Protein AF-A0A6W0DFS3-F1 (afdb_monomer_lite)

Organism: Salmonella infantis (NCBI:txid595)

Secondary structure (DSSP, 8-state):
-TTTT------HHHHHHHHHIIIIIIIHHHHHHHHTHHHHHHHHHHHHHHTTT-S---BTTB---S--

Sequence (68 aa):
YLLQAYKPSLSSDLIETNTMLFSDVLNKDYDDYQNNKREIDAILRRIYRSHNNTLFISEKSSCRNMLI

Foldseek 3Di:
DVPPQDDDDPDPVNVVVSCCCVVVPVVVVVVVCVVCVVVVVVVVVVVCVVPVNDPQDDDPPDTDSDPD

pLDDT: mean 94.52, std 3.35, range [84.0, 98.5]

Radius of gyration: 16.1 Å; chains: 1; bounding box: 31×18×43 Å

Structure (mmCIF, N/CA/C/O backbone):
data_AF-A0A6W0DFS3-F1
#
_entry.id   AF-A0A6W0DFS3-F1
#
loop_
_atom_site.group_PDB
_atom_site.id
_atom_site.type_symbol
_atom_site.label_atom_id
_atom_site.label_alt_id
_atom_site.label_comp_id
_atom_site.label_asym_id
_atom_site.label_entity_id
_atom_site.label_seq_id
_atom_site.pdbx_PDB_ins_code
_atom_site.Cartn_x
_atom_site.Cartn_y
_atom_site.Cartn_z
_atom_site.occupancy
_atom_site.B_iso_or_equiv
_atom_site.auth_seq_id
_atom_site.auth_comp_id
_atom_site.auth_asym_id
_atom_site.auth_atom_id
_atom_site.pdbx_PDB_model_num
ATOM 1 N N . TYR A 1 1 ? 0.951 -3.239 -7.826 1.00 91.88 1 TYR A N 1
ATOM 2 C CA . TYR A 1 1 ? 1.411 -2.986 -9.207 1.00 91.88 1 TYR A CA 1
ATOM 3 C C . TYR A 1 1 ? 0.490 -3.602 -10.257 1.00 91.88 1 TYR A C 1
ATOM 5 O O . TYR A 1 1 ? -0.252 -2.857 -10.881 1.00 91.88 1 TYR A O 1
ATOM 13 N N . LEU A 1 2 ? 0.456 -4.932 -10.417 1.00 94.19 2 LEU A N 1
ATOM 14 C CA . LEU A 1 2 ? -0.321 -5.584 -11.489 1.00 94.19 2 LEU A CA 1
ATOM 15 C C . LEU A 1 2 ? -1.805 -5.186 -11.535 1.00 94.19 2 LEU A C 1
ATOM 17 O O . LEU A 1 2 ? -2.342 -4.988 -12.614 1.00 94.19 2 LEU A O 1
ATOM 21 N N . LEU A 1 3 ? -2.442 -5.028 -10.372 1.00 94.31 3 LEU A N 1
ATOM 22 C CA . LEU A 1 3 ? -3.879 -4.752 -10.274 1.00 94.31 3 LEU A CA 1
ATOM 23 C C . LEU A 1 3 ? -4.289 -3.339 -10.723 1.00 94.31 3 LEU A C 1
ATOM 25 O O . LEU A 1 3 ? -5.413 -3.161 -11.165 1.00 94.31 3 LEU A O 1
ATOM 29 N N . GLN A 1 4 ? -3.412 -2.341 -10.577 1.00 90.75 4 GLN A N 1
ATOM 30 C CA . GLN A 1 4 ? -3.803 -0.921 -10.659 1.00 90.75 4 GLN A CA 1
ATOM 31 C C . GLN A 1 4 ? -2.920 -0.081 -11.595 1.00 90.75 4 GLN A C 1
ATOM 33 O O . GLN A 1 4 ? -3.262 1.053 -11.914 1.00 90.75 4 GLN A O 1
ATOM 38 N N . ALA A 1 5 ? -1.765 -0.602 -12.014 1.00 89.31 5 ALA A N 1
ATOM 39 C CA . ALA A 1 5 ? -0.712 0.207 -12.626 1.00 89.31 5 ALA A CA 1
ATOM 40 C C . ALA A 1 5 ? -0.110 -0.387 -13.906 1.00 89.31 5 ALA A C 1
ATOM 42 O O . ALA A 1 5 ? 0.342 0.367 -14.765 1.00 89.31 5 ALA A O 1
ATOM 43 N N . TYR A 1 6 ? -0.085 -1.716 -14.041 1.00 92.62 6 TYR A N 1
ATOM 44 C CA . TYR A 1 6 ? 0.596 -2.367 -15.158 1.00 92.62 6 TYR A CA 1
ATOM 45 C C . TYR A 1 6 ? -0.050 -2.025 -16.504 1.00 92.62 6 TYR A C 1
ATOM 47 O O . TYR A 1 6 ? -1.248 -2.230 -16.704 1.00 92.62 6 TYR A O 1
ATOM 55 N N . LYS A 1 7 ? 0.771 -1.569 -17.454 1.00 92.06 7 LYS A N 1
ATOM 56 C CA . LYS A 1 7 ? 0.376 -1.407 -18.856 1.00 92.06 7 LYS A CA 1
ATOM 57 C C . LYS A 1 7 ? 1.124 -2.416 -19.728 1.00 92.06 7 LYS A C 1
ATOM 59 O O . LYS A 1 7 ? 2.355 -2.347 -19.780 1.00 92.06 7 LYS A O 1
ATOM 64 N N . PRO A 1 8 ? 0.427 -3.325 -20.434 1.00 91.38 8 PRO A N 1
ATOM 65 C CA . PRO A 1 8 ? 1.075 -4.272 -21.330 1.00 91.38 8 PRO A CA 1
ATOM 66 C C . PRO A 1 8 ? 1.559 -3.543 -22.587 1.00 91.38 8 PRO A C 1
ATOM 68 O O . PRO A 1 8 ? 0.767 -3.182 -23.455 1.00 91.38 8 PRO A O 1
ATOM 71 N N . SER A 1 9 ? 2.862 -3.292 -22.677 1.00 91.62 9 SER A N 1
ATOM 72 C CA . SER A 1 9 ? 3.486 -2.702 -23.861 1.00 91.62 9 SER A CA 1
ATOM 73 C C . SER A 1 9 ? 4.967 -3.053 -23.939 1.00 91.62 9 SER A C 1
ATOM 75 O O . SER A 1 9 ? 5.631 -3.192 -22.915 1.00 91.62 9 SER A O 1
ATOM 77 N N . LEU A 1 10 ? 5.466 -3.164 -25.171 1.00 90.56 10 LEU A N 1
ATOM 78 C CA . LEU A 1 10 ? 6.888 -3.318 -25.489 1.00 90.56 10 LEU A CA 1
ATOM 79 C C . LEU A 1 10 ? 7.565 -1.977 -25.817 1.00 90.56 10 LEU A C 1
ATOM 81 O O . LEU A 1 10 ? 8.744 -1.957 -26.156 1.00 90.56 10 LEU A O 1
ATOM 85 N N . SER A 1 11 ? 6.830 -0.861 -25.747 1.00 94.56 11 SER A N 1
ATOM 86 C CA . SER A 1 11 ? 7.421 0.470 -25.903 1.00 94.56 11 SER A CA 1
ATOM 87 C C . SER A 1 11 ? 8.408 0.740 -24.768 1.00 94.56 11 SER A C 1
ATOM 89 O O . SER A 1 11 ? 8.046 0.577 -23.601 1.00 94.56 11 SER A O 1
ATOM 91 N N . SER A 1 12 ? 9.620 1.186 -25.109 1.00 91.88 12 SER A N 1
ATOM 92 C CA . SER A 1 12 ? 10.681 1.492 -24.140 1.00 91.88 12 SER A CA 1
ATOM 93 C C . SER A 1 12 ? 10.200 2.462 -23.058 1.00 91.88 12 SER A C 1
ATOM 95 O O . SER A 1 12 ? 10.360 2.174 -21.877 1.00 91.88 12 SER A O 1
ATOM 97 N N . ASP A 1 13 ? 9.503 3.535 -23.447 1.00 91.75 13 ASP A N 1
ATOM 98 C CA . ASP A 1 13 ? 8.979 4.546 -22.517 1.00 91.75 13 ASP A CA 1
ATOM 99 C C . ASP A 1 13 ? 7.994 3.944 -21.504 1.00 91.75 13 ASP A C 1
ATOM 101 O O . ASP A 1 13 ? 7.955 4.318 -20.330 1.00 91.75 13 ASP A O 1
ATOM 105 N N . LEU A 1 14 ? 7.178 2.981 -21.947 1.00 91.12 14 LEU A N 1
ATOM 106 C CA . LEU A 1 14 ? 6.209 2.314 -21.081 1.00 91.12 14 LEU A CA 1
ATOM 107 C C . LEU A 1 14 ? 6.869 1.264 -20.194 1.00 91.12 14 LEU A C 1
ATOM 109 O O . LEU A 1 14 ? 6.431 1.108 -19.060 1.00 91.12 14 LEU A O 1
ATOM 113 N N . ILE A 1 15 ? 7.914 0.579 -20.663 1.00 93.88 15 ILE A N 1
ATOM 114 C CA . ILE A 1 15 ? 8.729 -0.319 -19.833 1.00 93.88 15 ILE A CA 1
ATOM 115 C C . ILE A 1 15 ? 9.423 0.481 -18.728 1.00 93.88 15 ILE A C 1
ATOM 117 O O . ILE A 1 15 ? 9.386 0.071 -17.567 1.00 93.88 15 ILE A O 1
ATOM 121 N N . GLU A 1 16 ? 10.003 1.632 -19.064 1.00 93.62 16 GLU A N 1
ATOM 122 C CA . GLU A 1 16 ? 10.641 2.530 -18.102 1.00 93.62 16 GLU A CA 1
ATOM 123 C C . GLU A 1 16 ? 9.626 3.047 -17.078 1.00 93.62 16 GLU A C 1
ATOM 125 O O . GLU A 1 16 ? 9.819 2.863 -15.878 1.00 93.62 16 GLU A O 1
ATOM 130 N N . THR A 1 17 ? 8.483 3.567 -17.536 1.00 93.50 17 THR A N 1
ATOM 131 C CA . THR A 1 17 ? 7.402 4.046 -16.654 1.00 93.50 17 THR A CA 1
ATOM 132 C C . THR A 1 17 ? 6.902 2.945 -15.712 1.00 93.50 17 THR A C 1
ATOM 134 O O . THR A 1 17 ? 6.729 3.162 -14.513 1.00 93.50 17 THR A O 1
ATOM 137 N N . ASN A 1 18 ? 6.676 1.745 -16.250 1.00 92.94 18 ASN A N 1
ATOM 138 C CA . ASN A 1 18 ? 6.275 0.559 -15.497 1.00 92.94 18 ASN A CA 1
ATOM 139 C C . ASN A 1 18 ? 7.308 0.198 -14.415 1.00 92.94 18 ASN A C 1
ATOM 141 O O . ASN A 1 18 ? 6.940 -0.116 -13.282 1.00 92.94 18 ASN A O 1
ATOM 145 N N . THR A 1 19 ? 8.595 0.266 -14.762 1.00 93.44 19 THR A N 1
ATOM 146 C CA . THR A 1 19 ? 9.712 -0.043 -13.860 1.00 93.44 19 THR A CA 1
ATOM 147 C C . THR A 1 19 ? 9.835 0.995 -12.750 1.00 93.44 19 THR A C 1
ATOM 149 O O . THR A 1 19 ? 9.897 0.610 -11.585 1.00 93.44 19 THR A O 1
ATOM 152 N N . MET A 1 20 ? 9.787 2.291 -13.078 1.00 93.94 20 MET A N 1
ATOM 153 C CA . MET A 1 20 ? 9.829 3.381 -12.093 1.00 93.94 20 MET A CA 1
ATOM 154 C C . MET A 1 20 ? 8.669 3.280 -11.100 1.00 93.94 20 MET A C 1
ATOM 156 O O . MET A 1 20 ? 8.862 3.356 -9.891 1.00 93.94 20 MET A O 1
ATOM 160 N N . LEU A 1 21 ? 7.450 3.034 -11.587 1.00 94.25 21 LEU A N 1
ATOM 161 C CA . LEU A 1 21 ? 6.281 2.900 -10.719 1.00 94.25 21 LEU A CA 1
ATOM 162 C C . LEU A 1 21 ? 6.376 1.681 -9.790 1.00 94.25 21 LEU A C 1
ATOM 164 O O . LEU A 1 21 ? 5.909 1.726 -8.652 1.00 94.25 21 LEU A O 1
ATOM 168 N N . PHE A 1 22 ? 6.965 0.581 -10.256 1.00 94.25 22 PHE A N 1
ATOM 169 C CA . PHE A 1 22 ? 7.162 -0.602 -9.427 1.00 94.25 22 PHE A CA 1
ATOM 170 C C . PHE A 1 22 ? 8.269 -0.402 -8.383 1.00 94.25 22 PHE A C 1
ATOM 172 O O . PHE A 1 22 ? 8.029 -0.601 -7.193 1.00 94.25 22 PHE A O 1
ATOM 179 N N . SER A 1 23 ? 9.461 -0.000 -8.818 1.00 92.06 23 SER A N 1
ATOM 180 C CA . SER A 1 23 ? 10.654 0.046 -7.972 1.00 92.06 23 SER A CA 1
ATOM 181 C C . SER A 1 23 ? 10.734 1.315 -7.130 1.00 92.06 23 SER A C 1
ATOM 183 O O . SER A 1 23 ? 10.920 1.239 -5.919 1.00 92.06 23 SER A O 1
ATOM 185 N N . ASP A 1 24 ? 10.552 2.480 -7.745 1.00 93.75 24 ASP A N 1
ATOM 186 C CA . ASP A 1 24 ? 10.878 3.757 -7.100 1.00 93.75 24 ASP A CA 1
ATOM 187 C C . ASP A 1 24 ? 9.710 4.312 -6.280 1.00 93.75 24 ASP A C 1
ATOM 189 O O . ASP A 1 24 ? 9.906 5.173 -5.421 1.00 93.75 24 ASP A O 1
ATOM 193 N N . VAL A 1 25 ? 8.498 3.808 -6.537 1.00 94.56 25 VAL A N 1
ATOM 194 C CA . VAL A 1 25 ? 7.276 4.203 -5.829 1.00 94.56 25 VAL A CA 1
ATOM 195 C C . VAL A 1 25 ? 6.787 3.071 -4.929 1.00 94.56 25 VAL A C 1
ATOM 197 O O . VAL A 1 25 ? 6.856 3.187 -3.711 1.00 94.56 25 VAL A O 1
ATOM 200 N N . LEU A 1 26 ? 6.322 1.952 -5.498 1.00 96.38 26 LEU A N 1
ATOM 201 C CA . LEU A 1 26 ? 5.648 0.918 -4.701 1.00 96.38 26 LEU A CA 1
ATOM 202 C C . LEU A 1 26 ? 6.590 0.166 -3.753 1.00 96.38 26 LEU A C 1
ATOM 204 O O . LEU A 1 26 ? 6.221 -0.056 -2.600 1.00 96.38 26 LEU A O 1
ATOM 208 N N . ASN A 1 27 ? 7.781 -0.231 -4.212 1.00 97.19 27 ASN A N 1
ATOM 209 C CA . ASN A 1 27 ? 8.743 -0.899 -3.329 1.00 97.19 27 ASN A CA 1
ATOM 210 C C . ASN A 1 27 ? 9.290 0.067 -2.281 1.00 97.19 27 ASN A C 1
ATOM 212 O O . ASN A 1 27 ? 9.413 -0.318 -1.125 1.00 97.19 27 ASN A O 1
ATOM 216 N N . LYS A 1 28 ? 9.531 1.330 -2.648 1.00 96.88 28 LYS A N 1
ATOM 217 C CA . LYS A 1 28 ? 9.959 2.350 -1.691 1.00 96.88 28 LYS A CA 1
ATOM 218 C C . LYS A 1 28 ? 8.935 2.564 -0.573 1.00 96.88 28 LYS A C 1
ATOM 220 O O . LYS A 1 28 ? 9.304 2.481 0.592 1.00 96.88 28 LYS A O 1
ATOM 225 N N . ASP A 1 29 ? 7.658 2.762 -0.906 1.00 97.06 29 ASP A N 1
ATOM 226 C CA . ASP A 1 29 ? 6.592 2.914 0.095 1.00 97.06 29 ASP A CA 1
ATOM 227 C C . ASP A 1 29 ? 6.476 1.671 0.992 1.00 97.06 29 ASP A C 1
ATOM 229 O O . ASP A 1 29 ? 6.241 1.775 2.200 1.00 97.06 29 ASP A O 1
ATOM 233 N N . TYR A 1 30 ? 6.653 0.480 0.412 1.00 97.75 30 TYR A N 1
ATOM 234 C CA . TYR A 1 30 ? 6.664 -0.769 1.165 1.00 97.75 30 TYR A CA 1
ATOM 235 C C . TYR A 1 30 ? 7.853 -0.848 2.126 1.00 97.75 30 TYR A C 1
ATOM 237 O O . TYR A 1 30 ? 7.659 -1.161 3.301 1.00 97.75 30 TYR A O 1
ATOM 245 N N . ASP A 1 31 ? 9.062 -0.548 1.660 1.00 98.25 31 ASP A N 1
ATOM 246 C CA . ASP A 1 31 ? 10.279 -0.580 2.468 1.00 98.25 31 ASP A CA 1
ATOM 247 C C . ASP A 1 31 ? 10.215 0.459 3.593 1.00 98.25 31 ASP A C 1
ATOM 249 O O . ASP A 1 31 ? 10.498 0.139 4.749 1.00 98.25 31 ASP A O 1
ATOM 253 N N . ASP A 1 32 ? 9.748 1.673 3.299 1.00 98.12 32 ASP A N 1
ATOM 254 C CA . ASP A 1 32 ? 9.520 2.725 4.290 1.00 98.12 32 ASP A CA 1
ATOM 255 C C . ASP A 1 32 ? 8.480 2.287 5.335 1.00 98.12 32 ASP A C 1
ATOM 257 O O . ASP A 1 32 ? 8.686 2.491 6.538 1.00 98.12 32 ASP A O 1
ATOM 261 N N . TYR A 1 33 ? 7.402 1.611 4.918 1.00 98.44 33 TYR A N 1
ATOM 262 C CA . TYR A 1 33 ? 6.449 1.007 5.849 1.00 98.44 33 TYR A CA 1
ATOM 263 C C . TYR A 1 33 ? 7.101 -0.073 6.719 1.00 98.44 33 TYR A C 1
ATOM 265 O O . TYR A 1 33 ? 6.894 -0.067 7.932 1.00 98.44 33 TYR A O 1
ATOM 273 N N . GLN A 1 34 ? 7.895 -0.984 6.148 1.00 98.50 34 GLN A N 1
ATOM 274 C CA . GLN A 1 34 ? 8.550 -2.053 6.912 1.00 98.50 34 GLN A CA 1
ATOM 275 C C . GLN A 1 34 ? 9.555 -1.496 7.925 1.00 98.50 34 GLN A C 1
ATOM 277 O O . GLN A 1 34 ? 9.557 -1.920 9.084 1.00 98.50 34 GLN A O 1
ATOM 282 N N . ASN A 1 35 ? 10.344 -0.498 7.528 1.00 98.50 35 ASN A N 1
ATOM 283 C CA . ASN A 1 35 ? 11.323 0.163 8.391 1.00 98.50 35 ASN A CA 1
ATOM 284 C C . ASN A 1 35 ? 10.664 0.889 9.575 1.00 98.50 35 ASN A C 1
ATOM 286 O O . ASN A 1 35 ? 11.236 0.943 10.662 1.00 98.50 35 ASN A O 1
ATOM 290 N N . ASN A 1 36 ? 9.435 1.386 9.399 1.00 98.31 36 ASN A N 1
ATOM 291 C CA . ASN A 1 36 ? 8.683 2.127 10.419 1.00 98.31 36 ASN A CA 1
ATOM 292 C C . ASN A 1 36 ? 7.473 1.347 10.964 1.00 98.31 36 ASN A C 1
ATOM 294 O O . ASN A 1 36 ? 6.588 1.911 11.620 1.00 98.31 36 ASN A O 1
ATOM 298 N N . LYS A 1 37 ? 7.427 0.029 10.724 1.00 98.44 37 LYS A N 1
ATOM 299 C CA . LYS A 1 37 ? 6.228 -0.805 10.892 1.00 98.44 37 LYS A CA 1
ATOM 300 C C . LYS A 1 37 ? 5.586 -0.671 12.263 1.00 98.44 37 LYS A C 1
ATOM 302 O O . LYS A 1 37 ? 4.370 -0.564 12.375 1.00 98.44 37 LYS A O 1
ATOM 307 N N . ARG A 1 38 ? 6.396 -0.668 13.323 1.00 98.31 38 ARG A N 1
ATOM 308 C CA . ARG A 1 38 ? 5.904 -0.605 14.706 1.00 98.31 38 ARG A CA 1
ATOM 309 C C . ARG A 1 38 ? 5.127 0.683 14.989 1.00 98.31 38 ARG A C 1
ATOM 311 O O . ARG A 1 38 ? 4.098 0.632 15.662 1.00 98.31 38 ARG A O 1
ATOM 318 N N . GLU A 1 39 ? 5.632 1.818 14.520 1.00 98.44 39 GLU A N 1
ATOM 319 C CA . GLU A 1 39 ? 5.024 3.128 14.761 1.00 98.44 39 GLU A CA 1
ATOM 320 C C . GLU A 1 39 ? 3.762 3.298 13.919 1.00 98.44 39 GLU A C 1
ATOM 322 O O . GLU A 1 39 ? 2.708 3.668 14.444 1.00 98.44 39 GLU A O 1
ATOM 327 N N . ILE A 1 40 ? 3.838 2.915 12.643 1.00 98.50 40 ILE A N 1
ATOM 328 C CA . ILE A 1 40 ? 2.698 2.961 11.730 1.00 98.50 40 ILE A CA 1
ATOM 329 C C . ILE A 1 40 ? 1.584 2.029 12.219 1.00 98.50 40 ILE A C 1
ATOM 331 O O . ILE A 1 40 ? 0.439 2.463 12.340 1.00 98.50 40 ILE A O 1
ATOM 335 N N . ASP A 1 41 ? 1.892 0.787 12.603 1.00 98.44 41 ASP A N 1
ATOM 336 C CA . ASP A 1 41 ? 0.890 -0.167 13.099 1.00 98.44 41 ASP A CA 1
ATOM 337 C C . ASP A 1 41 ? 0.228 0.315 14.402 1.00 98.44 41 ASP A C 1
ATOM 339 O O . ASP A 1 41 ? -0.961 0.067 14.626 1.00 98.44 41 ASP A O 1
ATOM 343 N N . ALA A 1 42 ? 0.952 1.041 15.263 1.00 98.50 42 ALA A N 1
ATOM 344 C CA . ALA A 1 42 ? 0.372 1.643 16.462 1.00 98.50 42 ALA A CA 1
ATOM 345 C C . ALA A 1 42 ? -0.670 2.722 16.116 1.00 98.50 42 ALA A C 1
ATOM 347 O O . ALA A 1 42 ? -1.719 2.796 16.767 1.00 98.50 42 ALA A O 1
ATOM 348 N N . ILE A 1 43 ? -0.412 3.525 15.081 1.00 98.50 43 ILE A N 1
ATOM 349 C CA . ILE A 1 43 ? -1.342 4.537 14.565 1.00 98.50 43 ILE A CA 1
ATOM 350 C C . ILE A 1 43 ? -2.530 3.862 13.869 1.00 98.50 43 ILE A C 1
ATOM 352 O O . ILE A 1 43 ? -3.680 4.133 14.224 1.00 98.50 43 ILE A O 1
ATOM 356 N N . LEU A 1 44 ? -2.277 2.922 12.952 1.00 98.25 44 LEU A N 1
ATOM 357 C CA . LEU A 1 44 ? -3.314 2.180 12.228 1.00 98.25 44 LEU A CA 1
ATOM 358 C C . LEU A 1 44 ? -4.256 1.450 13.186 1.00 98.25 44 LEU A C 1
ATOM 360 O O . LEU A 1 44 ? -5.468 1.481 12.996 1.00 98.25 44 LEU A O 1
ATOM 364 N N . ARG A 1 45 ? -3.735 0.858 14.267 1.00 98.25 45 ARG A N 1
ATOM 365 C CA . ARG A 1 45 ? -4.559 0.198 15.289 1.00 98.25 45 ARG A CA 1
ATOM 366 C C . ARG A 1 45 ? -5.503 1.169 16.001 1.00 98.25 45 ARG A C 1
ATOM 368 O O . ARG A 1 45 ? -6.620 0.777 16.335 1.00 98.25 45 ARG A O 1
ATOM 375 N N . ARG A 1 46 ? -5.077 2.410 16.260 1.00 98.25 46 ARG A N 1
ATOM 376 C CA . ARG A 1 46 ? -5.943 3.441 16.859 1.00 98.25 46 ARG A CA 1
ATOM 377 C C . ARG A 1 46 ? -7.064 3.826 15.899 1.00 98.25 46 ARG A C 1
ATOM 379 O O . ARG A 1 46 ? -8.220 3.812 16.308 1.00 98.25 46 ARG A O 1
ATOM 386 N N . ILE A 1 47 ? -6.721 4.079 14.637 1.00 97.88 47 ILE A N 1
ATOM 387 C CA . ILE A 1 47 ? -7.675 4.425 13.576 1.00 97.88 47 ILE A CA 1
ATOM 388 C C . ILE A 1 47 ? -8.688 3.293 13.368 1.00 97.88 47 ILE A C 1
ATOM 390 O O . ILE A 1 47 ? -9.890 3.525 13.395 1.00 97.88 47 ILE A O 1
ATOM 394 N N . TYR A 1 48 ? -8.215 2.056 13.236 1.00 98.06 48 TYR A N 1
ATOM 395 C CA . TYR A 1 48 ? -9.050 0.871 13.057 1.00 98.06 48 TYR A CA 1
ATOM 396 C C . TYR A 1 48 ? -10.103 0.736 14.164 1.00 98.06 48 TYR A C 1
ATOM 398 O O . TYR A 1 48 ? -11.286 0.545 13.890 1.00 98.06 48 TYR A O 1
ATOM 406 N N . ARG A 1 49 ? -9.690 0.896 15.429 1.00 97.69 49 ARG A N 1
ATOM 407 C CA . ARG A 1 49 ? -10.598 0.812 16.582 1.00 97.69 49 ARG A CA 1
ATOM 408 C C . ARG A 1 49 ? -11.614 1.951 16.628 1.00 97.69 49 ARG A C 1
ATOM 410 O O . ARG A 1 49 ? -12.724 1.725 17.095 1.00 97.69 49 ARG A O 1
ATOM 417 N N . SER A 1 50 ? -11.256 3.150 16.169 1.00 97.38 50 SER A N 1
ATOM 418 C CA . SER A 1 50 ? -12.183 4.288 16.137 1.00 97.38 50 SER A CA 1
ATOM 419 C C . SER A 1 50 ? -13.128 4.280 14.932 1.00 97.38 50 SER A C 1
ATOM 421 O O . SER A 1 50 ? -14.104 5.023 14.938 1.00 97.38 50 SER A O 1
ATOM 423 N N . HIS A 1 51 ? -12.883 3.430 13.931 1.00 95.56 51 HIS A N 1
ATOM 424 C CA . HIS A 1 51 ? -13.671 3.342 12.699 1.00 95.56 51 HIS A CA 1
ATOM 425 C C . HIS A 1 51 ? -14.289 1.952 12.531 1.00 95.56 51 HIS A C 1
ATOM 427 O O . HIS A 1 51 ? -14.083 1.290 11.520 1.00 95.56 51 HIS A O 1
ATOM 433 N N . ASN A 1 52 ? -15.037 1.484 13.535 1.00 95.50 52 ASN A N 1
ATOM 434 C CA . ASN A 1 52 ? -15.794 0.225 13.478 1.00 95.50 52 ASN A CA 1
ATOM 435 C C . ASN A 1 52 ? -14.963 -0.994 13.044 1.00 95.50 52 ASN A C 1
ATOM 437 O O . ASN A 1 52 ? -15.465 -1.872 12.344 1.00 95.50 52 ASN A O 1
ATOM 441 N N . ASN A 1 53 ? -13.697 -1.058 13.467 1.00 96.00 53 ASN A N 1
ATOM 442 C CA . ASN A 1 53 ? -12.787 -2.145 13.121 1.00 96.00 53 ASN A CA 1
ATOM 443 C C . ASN A 1 53 ? -12.601 -2.294 11.599 1.00 96.00 53 ASN A C 1
ATOM 445 O O . ASN A 1 53 ? -12.567 -3.406 11.066 1.00 96.00 53 ASN A O 1
ATOM 449 N N . THR A 1 54 ? -12.463 -1.171 10.890 1.00 96.06 54 THR A N 1
ATOM 450 C CA . THR A 1 54 ? -12.096 -1.139 9.472 1.00 96.06 54 THR A CA 1
ATOM 451 C C . THR A 1 54 ? -11.206 0.062 9.139 1.00 96.06 54 THR A C 1
ATOM 453 O O . THR A 1 54 ? -11.217 1.078 9.829 1.00 96.06 54 THR A O 1
ATOM 456 N N . LEU A 1 55 ? -10.408 -0.066 8.075 1.00 96.44 55 LEU A N 1
ATOM 457 C CA . LEU A 1 55 ? -9.683 1.047 7.443 1.00 96.44 55 LEU A CA 1
ATOM 458 C C . LEU A 1 55 ? -10.361 1.524 6.144 1.00 96.44 55 LEU A C 1
ATOM 460 O O . LEU A 1 55 ? -9.891 2.470 5.508 1.00 96.44 55 LEU A O 1
ATOM 464 N N . PHE A 1 56 ? -11.498 0.919 5.779 1.00 95.00 56 PHE A N 1
ATOM 465 C CA . PHE A 1 56 ? -12.408 1.446 4.764 1.00 95.00 56 PHE A CA 1
ATOM 466 C C . PHE A 1 56 ? -13.121 2.681 5.328 1.00 95.00 56 PHE A C 1
ATOM 468 O O . PHE A 1 56 ? -14.232 2.610 5.851 1.00 95.00 56 PHE A O 1
ATOM 475 N N . ILE A 1 57 ? -12.414 3.805 5.290 1.00 93.50 57 ILE A N 1
ATOM 476 C CA . ILE A 1 57 ? -12.809 5.072 5.898 1.00 93.50 57 ILE A CA 1
ATOM 477 C C . ILE A 1 57 ? -13.154 6.039 4.775 1.00 93.50 57 ILE A C 1
ATOM 479 O O . ILE A 1 57 ? -12.352 6.261 3.869 1.00 93.50 57 ILE A O 1
ATOM 483 N N .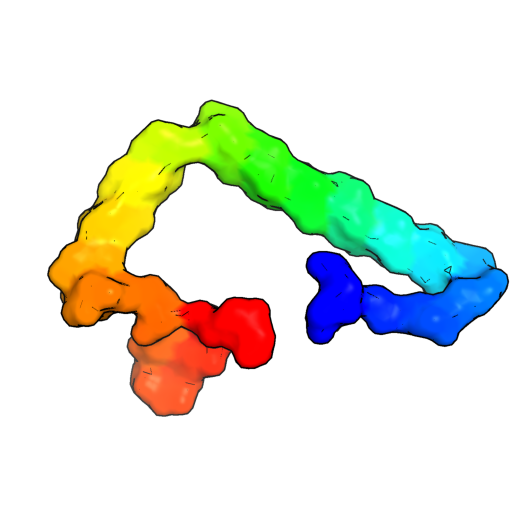 SER A 1 58 ? -14.353 6.605 4.841 1.00 91.75 58 SER A N 1
ATOM 484 C CA . SER A 1 58 ? -14.852 7.585 3.885 1.00 91.75 58 SER A CA 1
ATOM 485 C C . SER A 1 58 ? -15.002 8.947 4.544 1.00 91.75 58 SER A C 1
ATOM 487 O O . SER A 1 58 ? -15.404 9.049 5.703 1.00 91.75 58 SER A O 1
ATOM 489 N N . GLU A 1 59 ? -14.769 10.001 3.774 1.00 90.75 59 GLU A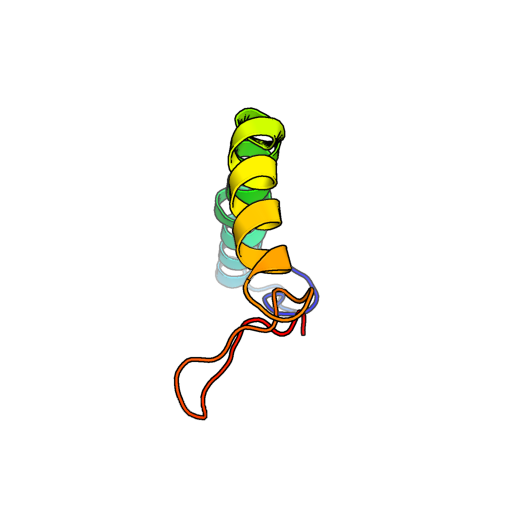 N 1
ATOM 490 C CA . GLU A 1 59 ? -15.246 11.333 4.123 1.00 90.75 59 GLU A CA 1
ATOM 491 C C . GLU A 1 59 ? -16.476 11.631 3.259 1.00 90.75 59 GLU A C 1
ATOM 493 O O . GLU A 1 59 ? -16.420 11.574 2.026 1.00 90.75 59 GLU A O 1
ATOM 498 N N . LYS A 1 60 ? -17.618 11.918 3.898 1.00 87.81 60 LYS A N 1
ATOM 499 C CA . LYS A 1 60 ? -18.924 12.038 3.223 1.00 87.81 60 LYS A CA 1
ATOM 500 C C . LYS A 1 60 ? -19.231 10.760 2.424 1.00 87.81 60 LYS A C 1
ATOM 502 O O . LYS A 1 60 ? -19.190 9.667 2.979 1.00 87.81 60 LYS A O 1
ATOM 507 N N . SER A 1 61 ? -19.551 10.891 1.138 1.00 84.00 61 SER A N 1
ATOM 508 C CA . SER A 1 61 ? -19.925 9.791 0.246 1.00 84.00 61 SER A CA 1
ATOM 509 C C . SER A 1 61 ? -18.772 9.261 -0.619 1.00 84.00 61 SER A C 1
ATOM 511 O O . SER A 1 61 ? -19.027 8.470 -1.522 1.00 84.00 61 SER A O 1
ATOM 513 N N . SER A 1 62 ? -17.525 9.701 -0.404 1.00 88.69 62 SER A N 1
ATOM 514 C CA . SER A 1 62 ? -16.379 9.319 -1.244 1.00 88.69 62 SER A CA 1
ATOM 515 C C . SER 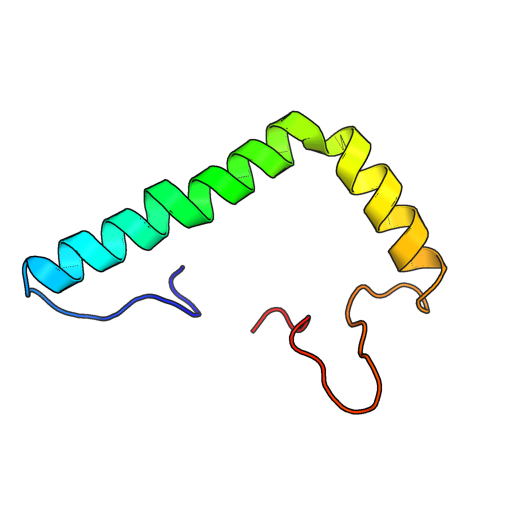A 1 62 ? -15.360 8.488 -0.466 1.00 88.69 62 SER A C 1
ATOM 517 O O . SER A 1 62 ? -14.986 8.834 0.656 1.00 88.69 62 SER A O 1
ATOM 519 N N . CYS A 1 63 ? -14.894 7.392 -1.068 1.00 90.44 63 CYS A N 1
ATOM 520 C CA . CYS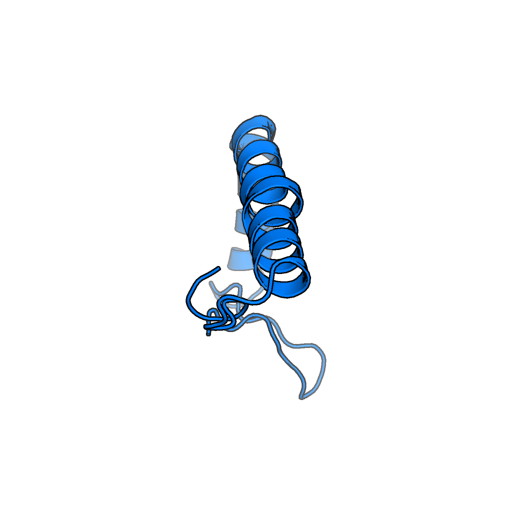 A 1 63 ? -13.876 6.511 -0.502 1.00 90.44 63 CYS A CA 1
ATOM 521 C C . CYS A 1 63 ? -13.013 5.908 -1.613 1.00 90.44 63 CYS A C 1
ATOM 523 O O . CYS A 1 63 ? -13.537 5.452 -2.628 1.00 90.44 63 CYS A O 1
ATOM 525 N N . ARG A 1 64 ? -11.694 5.874 -1.400 1.00 91.94 64 ARG A N 1
ATOM 526 C CA . ARG A 1 64 ? -10.727 5.136 -2.234 1.00 91.94 64 ARG A CA 1
ATOM 527 C C . ARG A 1 64 ? -9.842 4.202 -1.402 1.00 91.94 64 ARG A C 1
ATOM 529 O O . ARG A 1 64 ? -8.819 3.742 -1.882 1.00 91.94 64 ARG A O 1
ATOM 536 N N . ASN A 1 65 ? -10.250 3.910 -0.165 1.00 94.44 65 ASN A N 1
ATOM 537 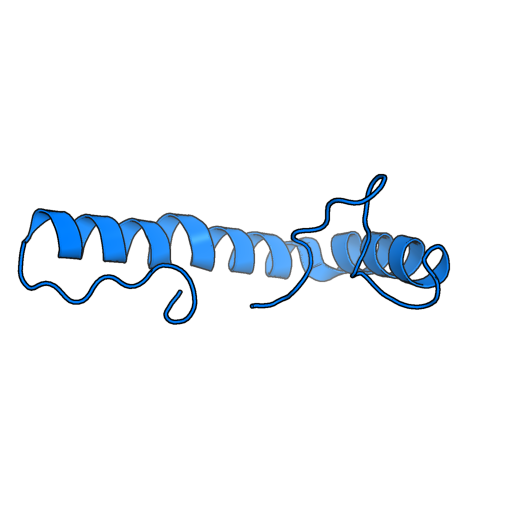C CA . ASN A 1 65 ? -9.534 3.002 0.740 1.00 94.44 65 ASN A CA 1
ATOM 538 C C . ASN A 1 65 ? -9.902 1.524 0.509 1.00 94.44 65 ASN A C 1
ATOM 540 O O . ASN A 1 65 ? -9.534 0.663 1.306 1.00 94.44 65 ASN A O 1
ATOM 544 N N . MET A 1 66 ? -10.671 1.217 -0.541 1.00 92.81 66 MET A N 1
ATOM 545 C CA . MET A 1 66 ? -10.864 -0.161 -0.987 1.00 92.81 66 MET A CA 1
ATOM 546 C C . MET A 1 66 ? -9.570 -0.657 -1.640 1.00 92.81 66 MET A C 1
ATOM 548 O O . MET A 1 66 ? -8.881 0.112 -2.302 1.00 92.81 66 MET A O 1
ATOM 552 N N . LEU A 1 67 ? -9.229 -1.930 -1.434 1.00 91.38 67 LEU A N 1
ATOM 553 C CA . LEU A 1 67 ? -7.962 -2.489 -1.920 1.00 91.38 67 LEU A CA 1
ATOM 554 C C . LEU A 1 67 ? -7.866 -2.531 -3.453 1.00 91.38 67 LEU A C 1
ATOM 556 O O . LEU A 1 67 ? -6.770 -2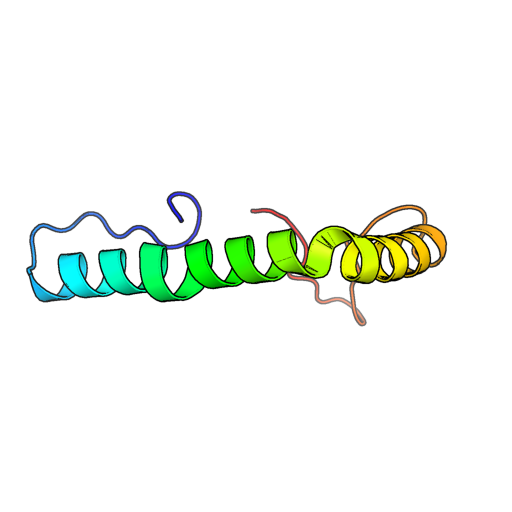.367 -3.990 1.00 91.38 67 LEU A O 1
ATOM 560 N N . ILE A 1 68 ? -8.987 -2.778 -4.137 1.00 86.94 68 ILE A N 1
ATOM 561 C CA . ILE A 1 68 ? -9.103 -2.834 -5.599 1.00 86.94 68 ILE A CA 1
ATOM 562 C C . ILE A 1 68 ? -10.435 -2.281 -6.075 1.00 86.94 68 ILE A C 1
ATOM 564 O O . ILE A 1 68 ? -11.429 -2.466 -5.340 1.00 86.94 68 ILE A O 1
#

InterPro domains:
  IPR022747 Salmonella outer protein D [PF11047] (1-68)